Protein AF-E9IXV5-F1 (afdb_monomer_lite)

Sequence (106 aa):
KLRTRIHTFQKKIKRKENKLSNVRQLLKFLKSEKKHSDQLEKILLNNFSGFNLELFHNELKNIRRIKKSYSDTMKQFALTLYYYSPKAYNFVRLKLNLPHQVTLRK

InterPro domains:
  IPR021896 THAP9-like, helix-turn-helix domain [PF12017] (30-106)

Secondary structure (DSSP, 8-state):
-HHHHHHHHHHHHHHHHHHHHHHHHHHHHHHHSTT--HHHHHHHHHHHSHHHHHHHHHHHHHTT-SS----HHHHHHHHHHHHH-HHHHHHHHTTS----HHHHT-

pLDDT: mean 84.94, std 9.96, range [56.72, 96.25]

Organism: Solenopsis invicta (NCBI:txid13686)

Radius of gyration: 19.5 Å; chains: 1; bounding box: 39×35×54 Å

Foldseek 3Di:
DVVVVVVVVVVVVVVVVVVVVVVVVVVVVVVVPPPDDVVVVVVCCVCCDDVNVQQVVQCVQPVPDPDRDHDPVLLVVLLVQCVVPVPSSVVVVVVGVHDDVVVSVD

Structure (mmCIF, N/CA/C/O backbone):
data_AF-E9IXV5-F1
#
_entry.id   AF-E9IXV5-F1
#
loop_
_atom_site.group_PDB
_atom_site.id
_atom_site.type_symbol
_atom_site.label_atom_id
_atom_site.label_alt_id
_atom_site.label_comp_id
_atom_site.label_asym_id
_atom_site.label_entity_id
_atom_site.label_seq_id
_atom_site.pdbx_PDB_ins_code
_atom_site.Cartn_x
_atom_site.Cartn_y
_atom_site.Cartn_z
_atom_site.occupancy
_atom_site.B_iso_or_equiv
_atom_site.auth_seq_i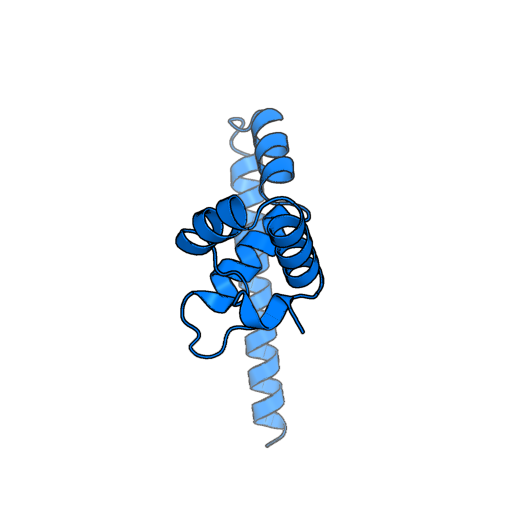d
_atom_site.auth_comp_id
_atom_site.auth_asym_id
_atom_site.auth_atom_id
_atom_site.pdbx_PDB_model_num
ATOM 1 N N . LYS A 1 1 ? 11.116 -14.701 32.608 1.00 70.12 1 LYS A N 1
ATOM 2 C CA . LYS A 1 1 ? 10.933 -14.652 31.130 1.00 70.12 1 LYS A CA 1
ATOM 3 C C . LYS A 1 1 ? 9.456 -14.629 30.689 1.00 70.12 1 LYS A C 1
ATOM 5 O O . LYS A 1 1 ? 9.132 -13.837 29.816 1.00 70.12 1 LYS A O 1
ATOM 10 N N . LEU A 1 2 ? 8.546 -15.426 31.276 1.00 83.62 2 LEU A N 1
ATOM 11 C CA . LEU A 1 2 ? 7.111 -15.403 30.912 1.00 83.62 2 LEU A CA 1
ATOM 12 C C . LEU A 1 2 ? 6.365 -14.135 31.372 1.00 83.62 2 LEU A C 1
ATOM 14 O O . LEU A 1 2 ? 5.696 -13.500 30.564 1.00 83.62 2 LEU A O 1
ATOM 18 N N . ARG A 1 3 ? 6.532 -13.720 32.638 1.00 84.75 3 ARG A N 1
ATOM 19 C CA . ARG A 1 3 ? 5.862 -12.528 33.208 1.00 84.75 3 ARG A CA 1
ATOM 20 C C . ARG A 1 3 ? 6.149 -11.240 32.424 1.00 84.75 3 ARG A C 1
ATOM 22 O O . ARG A 1 3 ? 5.242 -10.468 32.134 1.00 84.75 3 ARG A O 1
ATOM 29 N N . THR A 1 4 ? 7.396 -11.041 31.998 1.00 86.94 4 THR A N 1
ATOM 30 C CA . THR A 1 4 ? 7.792 -9.906 31.148 1.00 86.94 4 THR A CA 1
ATOM 31 C C . THR A 1 4 ? 7.165 -9.978 29.751 1.00 86.94 4 THR A C 1
ATOM 33 O O . THR A 1 4 ? 6.740 -8.957 29.210 1.00 86.94 4 THR A O 1
ATOM 36 N N . ARG A 1 5 ? 7.027 -11.178 29.173 1.00 88.38 5 ARG A N 1
ATOM 37 C CA . ARG A 1 5 ? 6.309 -11.396 27.905 1.00 88.38 5 ARG A CA 1
ATOM 38 C C . ARG A 1 5 ? 4.821 -11.052 28.027 1.00 88.38 5 ARG A C 1
ATOM 40 O O . ARG A 1 5 ? 4.310 -10.316 27.193 1.00 88.38 5 ARG A O 1
ATOM 47 N N . ILE A 1 6 ? 4.159 -11.496 29.093 1.00 93.62 6 ILE A N 1
ATOM 48 C CA . ILE A 1 6 ? 2.748 -11.174 29.365 1.00 93.62 6 ILE A CA 1
ATOM 49 C C . ILE A 1 6 ? 2.557 -9.656 29.483 1.00 93.62 6 ILE A C 1
ATOM 51 O O . ILE A 1 6 ? 1.729 -9.086 28.776 1.00 93.62 6 ILE A O 1
ATOM 55 N N . HIS A 1 7 ? 3.397 -8.982 30.272 1.00 92.25 7 HIS A N 1
ATOM 56 C CA . HIS A 1 7 ? 3.350 -7.522 30.428 1.00 92.25 7 HIS A CA 1
ATOM 57 C C . HIS A 1 7 ? 3.550 -6.773 29.104 1.00 92.25 7 HIS A C 1
ATOM 59 O O . HIS A 1 7 ? 2.849 -5.809 28.791 1.00 92.25 7 HIS A O 1
ATOM 65 N N . THR A 1 8 ? 4.501 -7.218 28.279 1.00 93.75 8 THR A N 1
ATOM 66 C CA . THR A 1 8 ? 4.728 -6.605 26.960 1.00 93.7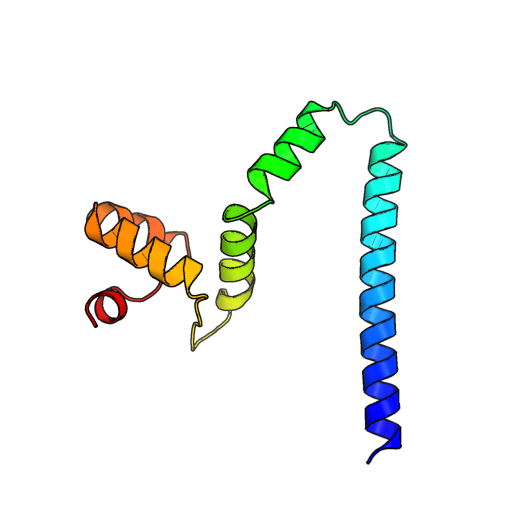5 8 THR A CA 1
ATOM 67 C C . THR A 1 8 ? 3.557 -6.825 26.003 1.00 93.75 8 THR A C 1
ATOM 69 O O . THR A 1 8 ? 3.229 -5.910 25.243 1.00 93.75 8 THR A O 1
ATOM 72 N N . PHE A 1 9 ? 2.888 -7.979 26.049 1.00 92.69 9 PHE A N 1
ATOM 73 C CA . PHE A 1 9 ? 1.674 -8.219 25.269 1.00 92.69 9 PHE A CA 1
ATOM 74 C C . PHE A 1 9 ? 0.497 -7.370 25.750 1.00 92.69 9 PHE A C 1
ATOM 76 O O . PHE A 1 9 ? -0.126 -6.709 24.921 1.00 92.69 9 PHE A O 1
ATOM 83 N N . GLN A 1 10 ? 0.260 -7.278 27.059 1.00 93.75 10 GLN A N 1
ATOM 84 C CA . GLN A 1 10 ? -0.766 -6.398 27.634 1.00 93.75 10 GLN A CA 1
ATOM 85 C C . GLN A 1 10 ? -0.547 -4.934 27.223 1.00 93.75 10 GLN A C 1
ATOM 87 O O . GLN A 1 10 ? -1.471 -4.266 26.764 1.00 93.75 10 GLN A O 1
ATOM 92 N N . LYS A 1 11 ? 0.700 -4.444 27.265 1.00 93.62 11 LYS A N 1
ATOM 93 C CA . LYS A 1 11 ? 1.044 -3.100 26.766 1.00 93.62 11 LYS A CA 1
ATOM 94 C C . LYS A 1 11 ? 0.769 -2.929 25.270 1.00 93.62 11 LYS A C 1
ATOM 96 O O . LYS A 1 11 ? 0.316 -1.863 24.857 1.00 93.62 11 LYS A O 1
ATOM 101 N N . LYS A 1 12 ? 1.053 -3.939 24.440 1.00 93.00 12 LYS A N 1
ATOM 102 C CA . LYS A 1 12 ? 0.747 -3.895 22.998 1.00 93.00 12 LYS A CA 1
ATOM 103 C C . LYS A 1 12 ? -0.759 -3.844 22.745 1.00 93.00 12 LYS A C 1
ATOM 105 O O . LYS A 1 12 ? -1.175 -3.076 21.882 1.00 93.00 12 LYS A O 1
ATOM 110 N N . ILE A 1 13 ? -1.544 -4.618 23.492 1.00 94.44 13 ILE A N 1
ATOM 111 C CA . ILE A 1 13 ? -3.010 -4.620 23.416 1.00 94.44 13 ILE A CA 1
ATOM 112 C C . ILE A 1 13 ? -3.546 -3.238 23.791 1.00 94.44 13 ILE A C 1
ATOM 114 O O . ILE A 1 13 ? -4.157 -2.589 22.947 1.00 94.44 13 ILE A O 1
ATOM 118 N N . LYS A 1 14 ? -3.161 -2.709 24.959 1.00 93.75 14 LYS A N 1
ATOM 119 C CA . LYS A 1 14 ? -3.579 -1.376 25.419 1.00 93.75 14 LYS A CA 1
ATOM 120 C C . LYS A 1 14 ? -3.243 -0.264 24.419 1.00 93.75 14 LYS A C 1
ATOM 122 O O . LYS A 1 14 ? -4.043 0.630 24.171 1.00 93.75 14 LYS A O 1
ATOM 127 N N . ARG A 1 15 ? -2.067 -0.316 23.781 1.00 91.88 15 ARG A N 1
ATOM 128 C CA . ARG A 1 15 ? -1.693 0.646 22.723 1.00 91.88 15 ARG A CA 1
ATOM 129 C C . ARG A 1 15 ? -2.592 0.545 21.489 1.00 91.88 15 ARG A C 1
ATOM 131 O O . ARG A 1 15 ? -2.928 1.574 20.908 1.00 91.88 15 ARG A O 1
ATOM 138 N N . LYS A 1 16 ? -2.959 -0.672 21.072 1.00 89.19 16 LYS A N 1
ATOM 139 C CA . LYS A 1 16 ? -3.881 -0.886 19.947 1.00 89.19 16 LYS A CA 1
ATOM 140 C C . LYS A 1 16 ? -5.285 -0.384 20.282 1.00 89.19 16 LYS A C 1
ATOM 142 O O . LYS A 1 16 ? -5.872 0.309 19.459 1.00 89.19 16 LYS A O 1
ATOM 147 N N . GLU A 1 17 ? -5.775 -0.673 21.482 1.00 88.19 17 GLU A N 1
ATOM 148 C CA . GLU A 1 17 ? -7.075 -0.204 21.976 1.00 88.19 17 GLU A CA 1
ATOM 149 C C . GLU A 1 17 ? -7.135 1.322 22.040 1.00 88.19 17 GLU A C 1
ATOM 151 O O . GLU A 1 17 ? -8.069 1.912 21.508 1.00 88.19 17 GLU A O 1
ATOM 156 N N . ASN A 1 18 ? -6.098 1.975 22.573 1.00 87.62 18 ASN A N 1
ATOM 157 C CA . ASN A 1 18 ? -6.013 3.437 22.595 1.00 87.62 18 ASN A CA 1
ATOM 158 C C . ASN A 1 18 ? -6.033 4.033 21.180 1.00 87.62 18 ASN A C 1
ATOM 160 O O . ASN A 1 18 ? -6.728 5.014 20.930 1.00 87.62 18 ASN A O 1
ATOM 164 N N . LYS A 1 19 ? -5.311 3.427 20.227 1.00 85.31 19 LYS A N 1
ATOM 165 C CA . LYS A 1 19 ? -5.325 3.881 18.828 1.00 85.31 19 LYS A CA 1
ATOM 166 C C . LYS A 1 19 ? -6.709 3.711 18.195 1.00 85.31 19 LYS A C 1
ATOM 168 O O . LYS A 1 19 ? -7.167 4.608 17.496 1.00 85.31 19 LYS A O 1
ATOM 173 N N . LEU A 1 20 ? -7.377 2.587 18.457 1.00 78.56 20 LEU A N 1
ATOM 174 C CA . LEU A 1 20 ? -8.738 2.334 17.989 1.00 78.56 20 LEU A CA 1
ATOM 175 C C . LEU A 1 20 ? -9.735 3.320 18.611 1.00 78.56 20 LEU A C 1
ATOM 177 O O . LEU A 1 20 ? -10.600 3.825 17.903 1.00 78.56 20 LEU A O 1
ATOM 181 N N . SER A 1 21 ? -9.585 3.627 19.902 1.00 85.38 21 SER A N 1
ATOM 182 C CA . SER A 1 21 ? -10.380 4.636 20.603 1.00 85.38 21 SER A CA 1
ATOM 183 C C . SER A 1 21 ? -10.215 6.009 19.957 1.00 85.38 21 SER A C 1
ATOM 185 O O . SER A 1 21 ? -11.213 6.607 19.575 1.00 85.38 21 SER A O 1
ATOM 187 N N . ASN A 1 22 ? -8.979 6.458 19.712 1.00 79.81 22 ASN A N 1
ATOM 188 C CA . ASN A 1 22 ? -8.714 7.742 19.055 1.00 79.81 22 ASN A CA 1
ATOM 189 C C . ASN A 1 22 ? -9.315 7.812 17.646 1.00 79.81 22 ASN A C 1
ATOM 191 O O . ASN A 1 22 ? -9.907 8.821 17.285 1.00 79.81 22 ASN A O 1
ATOM 195 N N . VAL A 1 23 ? -9.204 6.743 16.846 1.00 79.12 23 VAL A N 1
ATOM 196 C CA . VAL A 1 23 ? -9.819 6.702 15.506 1.00 79.12 23 VAL A CA 1
ATOM 197 C C . VAL A 1 23 ? -11.344 6.735 15.606 1.00 79.12 23 VAL A C 1
ATOM 199 O O . VAL A 1 23 ? -11.990 7.461 14.860 1.00 79.12 23 VAL A O 1
ATOM 202 N N . ARG A 1 24 ? -11.940 5.998 16.549 1.00 76.25 24 ARG A N 1
ATOM 203 C CA . ARG A 1 24 ? -13.390 6.037 16.797 1.00 76.25 24 ARG A CA 1
ATOM 204 C C . ARG A 1 24 ? -13.849 7.409 17.284 1.00 76.25 24 ARG A C 1
ATOM 206 O O . ARG A 1 24 ? -14.912 7.857 16.876 1.00 76.25 24 ARG A O 1
ATOM 213 N N . GLN A 1 25 ? -13.068 8.067 18.136 1.00 78.25 25 GLN A N 1
ATOM 214 C CA . GLN A 1 25 ? -13.324 9.427 18.604 1.00 78.25 25 GLN A CA 1
ATOM 215 C C . GLN A 1 25 ? -13.222 10.429 17.460 1.00 78.25 25 GLN A C 1
ATOM 217 O O . GLN A 1 25 ? -14.114 11.253 17.333 1.00 78.25 25 GLN A O 1
ATOM 222 N N . LEU A 1 26 ? -12.220 10.305 16.586 1.00 77.06 26 LEU A N 1
ATOM 223 C CA . LEU A 1 26 ? -12.111 11.113 15.375 1.00 77.06 26 LEU A CA 1
ATOM 224 C C . LEU A 1 26 ? -13.325 10.899 14.466 1.00 77.06 26 LEU A C 1
ATOM 226 O O . LEU A 1 26 ? -13.950 11.863 14.059 1.00 77.06 26 LEU A O 1
ATOM 230 N N . LEU A 1 27 ? -13.726 9.653 14.205 1.00 75.06 27 LEU A N 1
ATOM 231 C CA . LEU A 1 27 ? -14.915 9.360 13.397 1.00 75.06 27 LEU A CA 1
ATOM 232 C C . LEU A 1 27 ? -16.207 9.886 14.032 1.00 75.06 27 LEU A C 1
ATOM 234 O O . LEU A 1 27 ? -17.091 10.337 13.312 1.00 75.06 27 LEU A O 1
ATOM 238 N N . LYS A 1 28 ? -16.333 9.832 15.364 1.00 77.62 28 LYS A N 1
ATOM 239 C CA . LYS A 1 28 ? -17.465 10.423 16.092 1.00 77.62 28 LYS A CA 1
ATOM 240 C C . LYS A 1 28 ? -17.449 11.945 16.025 1.00 77.62 28 LYS A C 1
ATOM 242 O O . LYS A 1 28 ? -18.499 12.512 15.772 1.00 77.62 28 LYS A O 1
ATOM 247 N N . PHE A 1 29 ? -16.290 12.569 16.238 1.00 73.50 29 PHE A N 1
ATOM 248 C CA . PHE A 1 29 ? -16.087 14.014 16.131 1.00 73.50 29 PHE A CA 1
ATOM 249 C C . PHE A 1 29 ? -16.495 14.497 14.746 1.00 73.50 29 PHE A C 1
ATOM 251 O O . PHE A 1 29 ? -17.333 15.387 14.636 1.00 73.50 29 PHE A O 1
ATOM 258 N N . LEU A 1 30 ? -15.994 13.807 13.718 1.00 69.56 30 LEU A N 1
ATOM 259 C CA . LEU A 1 30 ? -16.396 14.024 12.343 1.00 69.56 30 LEU A CA 1
ATOM 260 C C . LEU A 1 30 ? -17.924 13.866 12.245 1.00 69.56 30 LEU A C 1
ATOM 262 O O . LEU A 1 30 ? -18.608 14.847 12.033 1.00 69.56 30 LEU A O 1
ATOM 266 N N . LYS A 1 31 ? -18.521 12.713 12.572 1.00 69.50 31 LYS A N 1
ATOM 267 C CA . LYS A 1 31 ? -19.993 12.536 12.521 1.00 69.50 31 LYS A CA 1
ATOM 268 C C . LYS A 1 31 ? -20.821 13.587 13.286 1.00 69.50 31 LYS A C 1
ATOM 270 O O . LYS A 1 31 ? -21.947 13.859 12.879 1.00 69.50 31 LYS A O 1
ATOM 27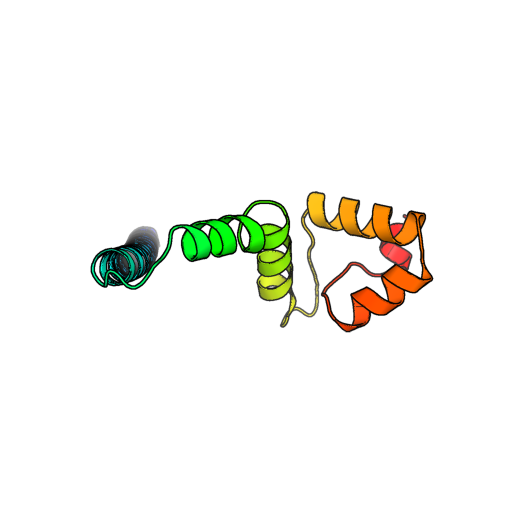5 N N . SER A 1 32 ? -20.321 14.123 14.401 1.00 71.00 32 SER A N 1
ATOM 276 C CA . SER A 1 32 ? -21.023 15.120 15.220 1.00 71.00 32 SER A CA 1
ATOM 277 C C . SER A 1 32 ? -20.928 16.537 14.661 1.00 71.00 32 SER A C 1
ATOM 279 O O . SER A 1 32 ? -21.885 17.305 14.776 1.00 71.00 32 SER A O 1
ATOM 281 N N . GLU A 1 33 ? -19.812 16.882 14.018 1.00 66.94 33 GLU A N 1
ATOM 282 C CA . GLU A 1 33 ? -19.757 18.068 13.183 1.00 66.94 33 GLU A CA 1
ATOM 283 C C . GLU A 1 33 ? -20.570 17.754 11.921 1.00 66.94 33 GLU A C 1
ATOM 285 O O . GLU A 1 33 ? -20.133 17.008 11.053 1.00 66.94 33 GLU A O 1
ATOM 290 N N . LYS A 1 34 ? -21.782 18.306 11.785 1.00 59.25 34 LYS A N 1
ATOM 291 C CA . LYS A 1 34 ? -22.664 18.163 10.599 1.00 59.25 34 LYS A CA 1
ATOM 292 C C . LYS A 1 34 ? -22.057 18.714 9.278 1.00 59.25 34 LYS A C 1
ATOM 294 O O . LYS A 1 34 ? -22.781 19.166 8.398 1.00 59.25 34 LYS A O 1
ATOM 299 N N . LYS A 1 35 ? -20.730 18.728 9.137 1.00 57.25 35 LYS A N 1
ATOM 300 C CA . LYS A 1 35 ? -19.933 19.185 7.993 1.00 57.25 35 LYS A CA 1
ATOM 301 C C . LYS A 1 35 ? -19.459 18.051 7.077 1.00 57.25 35 LYS A C 1
ATOM 303 O O . LYS A 1 35 ? -18.749 18.322 6.113 1.00 57.25 35 LYS A O 1
ATOM 308 N N . HIS A 1 36 ? -19.835 16.799 7.330 1.00 61.38 36 HIS A N 1
ATOM 309 C CA . HIS A 1 36 ? -19.559 15.710 6.391 1.00 61.38 36 HIS A CA 1
ATOM 310 C C . HIS A 1 36 ? -20.794 15.443 5.556 1.00 61.38 36 HIS A C 1
ATOM 312 O O . HIS A 1 36 ? -21.775 14.885 6.036 1.00 61.38 36 HIS A O 1
ATOM 318 N N . SER A 1 37 ? -20.740 15.865 4.297 1.00 65.25 37 SER A N 1
ATOM 319 C CA . SER A 1 37 ? -21.662 15.350 3.300 1.00 65.25 37 SER A CA 1
ATOM 320 C C . SER A 1 37 ? -21.360 13.867 3.072 1.00 65.25 37 SER A C 1
ATOM 322 O O . SER A 1 37 ? -20.205 13.441 3.167 1.00 65.25 37 SER A O 1
ATOM 324 N N . ASP A 1 38 ? -22.370 13.085 2.693 1.00 66.25 38 ASP A N 1
ATOM 325 C CA . ASP A 1 38 ? -22.216 11.692 2.231 1.00 66.25 38 ASP A CA 1
ATOM 326 C C . ASP A 1 38 ? -21.132 11.547 1.143 1.00 66.25 38 ASP A C 1
ATOM 328 O O . ASP A 1 38 ? -20.569 10.476 0.912 1.00 66.25 38 ASP A O 1
ATOM 332 N N . GLN A 1 39 ? -20.804 12.653 0.474 1.00 69.88 39 GLN A N 1
ATOM 333 C CA . GLN A 1 39 ? -19.710 12.768 -0.474 1.00 69.88 39 GLN A CA 1
ATOM 334 C C . GLN A 1 39 ? -18.337 12.527 0.166 1.00 69.88 39 GLN A C 1
ATOM 336 O O . GLN A 1 39 ? -17.510 11.866 -0.453 1.00 69.88 39 GLN A O 1
ATOM 341 N N . LEU A 1 40 ? -18.072 13.011 1.384 1.00 71.62 40 LEU A N 1
ATOM 342 C CA . LEU A 1 40 ? -16.786 12.776 2.043 1.00 71.62 40 LEU A CA 1
ATOM 343 C C . LEU A 1 40 ? -16.622 11.307 2.433 1.00 71.62 40 LEU A C 1
ATOM 345 O O . LEU A 1 40 ? -15.551 10.741 2.228 1.00 71.62 40 LEU A O 1
ATOM 349 N N . GLU A 1 41 ? -17.674 10.677 2.955 1.00 69.06 41 GLU A N 1
ATOM 350 C CA . GLU A 1 41 ? -17.651 9.247 3.274 1.00 69.06 41 GLU A CA 1
ATOM 351 C C . GLU A 1 41 ? -17.423 8.412 2.009 1.00 69.06 41 GLU A C 1
ATOM 353 O O . GLU A 1 41 ? -16.543 7.551 1.994 1.00 69.06 41 GLU A O 1
ATOM 358 N N . LYS A 1 42 ? -18.102 8.749 0.903 1.00 72.12 42 LYS A N 1
ATOM 359 C CA . LYS A 1 42 ? -17.843 8.145 -0.413 1.00 72.12 42 LYS A CA 1
ATOM 360 C C . LYS A 1 42 ? -16.409 8.365 -0.889 1.00 72.12 42 LYS A C 1
ATOM 362 O O . LYS A 1 42 ? -15.786 7.423 -1.364 1.00 72.12 42 LYS A O 1
ATOM 367 N N . ILE A 1 43 ? -15.855 9.570 -0.752 1.00 74.81 43 ILE A N 1
ATOM 368 C CA . ILE A 1 43 ? -14.464 9.862 -1.130 1.00 74.81 43 ILE A CA 1
ATOM 369 C C . ILE A 1 43 ? -13.502 9.020 -0.292 1.00 74.81 43 ILE A C 1
ATOM 371 O O . ILE A 1 43 ? -12.578 8.429 -0.847 1.00 74.81 43 ILE A O 1
ATOM 375 N N . LEU A 1 44 ? -13.716 8.925 1.019 1.00 72.94 44 LEU A N 1
ATOM 376 C CA . LEU A 1 44 ? -12.857 8.146 1.904 1.00 72.94 44 LEU A CA 1
ATOM 377 C C . LEU A 1 44 ? -12.933 6.651 1.591 1.00 72.94 44 LEU A C 1
ATOM 379 O O . LEU A 1 44 ? -11.893 6.009 1.465 1.00 72.94 44 LEU A O 1
ATOM 383 N N . LEU A 1 45 ? -14.135 6.106 1.402 1.00 73.69 45 LEU A N 1
ATOM 384 C CA . LEU A 1 45 ? -14.314 4.706 1.025 1.00 73.69 45 LEU A CA 1
ATOM 385 C C . LEU A 1 45 ? -13.711 4.422 -0.354 1.00 73.69 45 LEU A C 1
ATOM 387 O O . LEU A 1 45 ? -12.977 3.453 -0.499 1.00 73.69 45 LEU A O 1
ATOM 391 N N . ASN A 1 46 ? -13.914 5.285 -1.347 1.00 73.62 46 ASN A N 1
ATOM 392 C CA . ASN A 1 46 ? -13.371 5.071 -2.691 1.00 73.62 46 ASN A CA 1
ATOM 393 C C . ASN A 1 46 ? -11.836 5.171 -2.730 1.00 73.62 46 ASN A C 1
ATOM 395 O O . ASN A 1 46 ? -11.178 4.394 -3.420 1.00 73.62 46 ASN A O 1
ATOM 399 N N . ASN A 1 47 ? -11.244 6.103 -1.978 1.00 76.38 47 ASN A N 1
ATOM 400 C CA . ASN A 1 47 ? -9.802 6.363 -2.040 1.00 76.38 47 ASN A CA 1
ATOM 401 C C . ASN A 1 47 ? -8.983 5.563 -1.018 1.00 76.38 47 ASN A C 1
ATOM 403 O O . ASN A 1 47 ? -7.795 5.359 -1.239 1.00 76.38 47 ASN A O 1
ATOM 407 N N . PHE A 1 48 ? -9.581 5.093 0.079 1.00 77.94 48 PHE A N 1
ATOM 408 C CA . PHE A 1 48 ? -8.866 4.406 1.164 1.00 77.94 48 PHE A CA 1
ATOM 409 C C . PHE A 1 48 ? -9.421 3.013 1.486 1.00 77.94 48 PHE A C 1
ATOM 411 O O . PHE A 1 48 ? -9.188 2.497 2.580 1.00 77.94 48 PHE A O 1
ATOM 418 N N . SER A 1 49 ? -10.118 2.372 0.546 1.00 79.94 49 SER A N 1
ATOM 419 C CA . SER A 1 49 ? -10.498 0.957 0.646 1.00 79.94 49 SER A CA 1
ATOM 420 C C . SER A 1 49 ? -9.865 0.103 -0.458 1.00 79.94 49 SER A C 1
ATOM 422 O O . SER A 1 49 ? -9.236 0.616 -1.389 1.00 79.94 49 SER A O 1
ATOM 424 N N . GLY A 1 50 ? -9.992 -1.220 -0.318 1.00 86.12 50 GLY A N 1
ATOM 425 C CA . GLY A 1 50 ? -9.529 -2.194 -1.305 1.00 86.12 50 GLY A CA 1
ATOM 426 C C . GLY A 1 50 ? -8.050 -2.035 -1.662 1.00 86.12 50 GLY A C 1
ATOM 427 O O . GLY A 1 50 ? -7.196 -1.871 -0.788 1.00 86.12 50 GLY A O 1
ATOM 428 N N . PHE A 1 51 ? -7.755 -2.052 -2.963 1.00 86.81 51 PHE A N 1
ATOM 429 C CA . PHE A 1 51 ? -6.387 -1.967 -3.475 1.00 86.81 51 PHE A CA 1
ATOM 430 C C . PHE A 1 51 ? -5.683 -0.650 -3.121 1.00 86.81 51 PHE A C 1
ATOM 432 O O . PHE A 1 51 ? -4.484 -0.653 -2.854 1.00 86.81 51 PHE A O 1
ATOM 439 N N . ASN A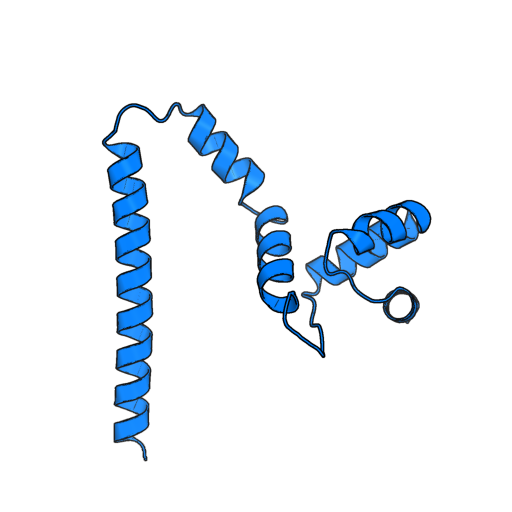 1 52 ? -6.407 0.472 -3.048 1.00 86.31 52 ASN A N 1
ATOM 440 C CA . ASN A 1 52 ? -5.800 1.755 -2.687 1.00 86.31 52 ASN A CA 1
ATOM 441 C C . ASN A 1 52 ? -5.216 1.707 -1.268 1.00 86.31 52 ASN A C 1
ATOM 443 O O . ASN A 1 52 ? -4.105 2.180 -1.028 1.00 86.31 52 ASN A O 1
ATOM 447 N N . LEU A 1 53 ? -5.916 1.056 -0.333 1.00 85.88 53 LEU A N 1
ATOM 448 C CA . LEU A 1 53 ? -5.403 0.837 1.019 1.00 85.88 53 LEU A CA 1
ATOM 449 C C . LEU A 1 53 ? -4.155 -0.055 1.019 1.00 85.88 53 LEU A C 1
ATOM 451 O O . LEU A 1 53 ? -3.189 0.236 1.728 1.00 85.88 53 LEU A O 1
ATOM 455 N N . GLU A 1 54 ? -4.152 -1.120 0.215 1.00 87.69 54 GLU A N 1
ATOM 456 C CA . GLU A 1 54 ? -2.981 -1.989 0.061 1.00 87.69 54 GLU A CA 1
ATOM 457 C C . GLU A 1 54 ? -1.778 -1.238 -0.512 1.00 87.69 54 GLU A C 1
ATOM 459 O O . GLU A 1 54 ? -0.659 -1.416 -0.024 1.00 87.69 54 GLU A O 1
ATOM 464 N N . LEU A 1 55 ? -2.009 -0.345 -1.476 1.00 89.94 55 LEU A N 1
ATOM 465 C CA . LEU A 1 55 ? -0.993 0.527 -2.049 1.00 89.94 55 LEU A CA 1
ATOM 466 C C . LEU A 1 55 ? -0.378 1.433 -0.975 1.00 89.94 55 LEU A C 1
ATOM 468 O O . LEU A 1 55 ? 0.842 1.455 -0.805 1.00 89.94 55 LEU A O 1
ATOM 472 N N . PHE A 1 56 ? -1.206 2.111 -0.174 1.00 88.75 56 PHE A N 1
ATOM 473 C CA . PHE A 1 56 ? -0.722 2.947 0.930 1.00 88.75 56 PHE A CA 1
ATOM 474 C C . PHE A 1 56 ? 0.031 2.139 1.988 1.00 88.75 56 PHE A C 1
ATOM 476 O O . PHE A 1 56 ? 1.076 2.568 2.485 1.00 88.75 56 PHE A O 1
ATOM 483 N N . HIS A 1 57 ? -0.464 0.952 2.338 1.00 88.06 57 HIS A N 1
ATOM 484 C CA . HIS A 1 57 ? 0.232 0.063 3.261 1.00 88.06 57 HIS A CA 1
ATOM 485 C C . HIS A 1 57 ? 1.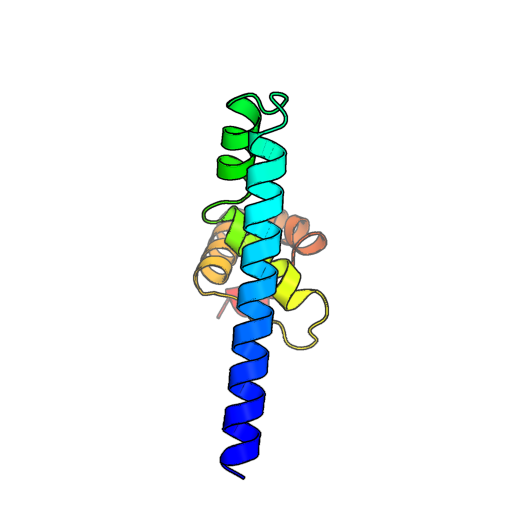579 -0.395 2.713 1.00 88.06 57 HIS A C 1
ATOM 487 O O . HIS A 1 57 ? 2.552 -0.435 3.470 1.00 88.06 57 HIS A O 1
ATOM 493 N N . ASN A 1 58 ? 1.659 -0.702 1.420 1.00 91.00 58 ASN A N 1
ATOM 494 C CA . ASN A 1 58 ? 2.905 -1.044 0.754 1.00 91.00 58 ASN A CA 1
ATOM 495 C C . ASN A 1 58 ? 3.922 0.101 0.838 1.00 91.00 58 ASN A C 1
ATOM 497 O O . ASN A 1 58 ? 5.070 -0.140 1.222 1.00 91.00 58 ASN A O 1
ATOM 501 N N . GLU A 1 59 ? 3.495 1.335 0.562 1.00 90.75 59 GLU A N 1
ATOM 502 C CA . GLU A 1 59 ? 4.362 2.508 0.678 1.00 90.75 59 GLU A CA 1
ATOM 503 C C . GLU A 1 59 ? 4.873 2.665 2.112 1.00 90.75 59 GLU A C 1
ATOM 505 O O . GLU A 1 59 ? 6.078 2.589 2.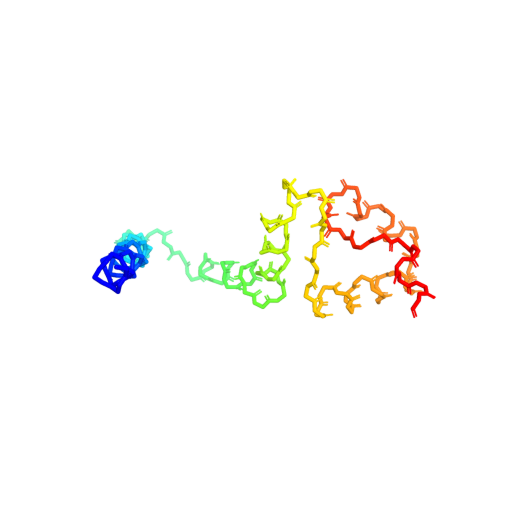358 1.00 90.75 59 GLU A O 1
ATOM 510 N N . LEU A 1 60 ? 3.972 2.753 3.094 1.00 88.25 60 LEU A N 1
ATOM 511 C CA . LEU A 1 60 ? 4.337 2.900 4.509 1.00 88.25 60 LEU A CA 1
ATOM 512 C C . LEU A 1 60 ? 5.285 1.799 4.995 1.00 88.25 60 LEU A C 1
ATOM 514 O O . LEU A 1 60 ? 6.199 2.050 5.783 1.00 88.25 60 LEU A O 1
ATOM 518 N N . LYS A 1 61 ? 5.088 0.573 4.508 1.00 88.50 61 LYS A N 1
ATOM 519 C CA . LYS A 1 61 ? 5.910 -0.585 4.851 1.00 88.50 61 LYS A CA 1
ATOM 520 C C . LYS A 1 61 ? 7.316 -0.505 4.252 1.00 88.50 61 LYS A C 1
ATOM 522 O O . LYS A 1 61 ? 8.244 -1.011 4.885 1.00 88.50 61 LYS A O 1
ATOM 527 N N . ASN A 1 62 ? 7.487 0.081 3.066 1.00 90.19 62 ASN A N 1
ATOM 528 C CA . ASN A 1 62 ? 8.727 0.011 2.289 1.00 90.19 62 ASN A CA 1
ATOM 529 C C . ASN A 1 62 ? 9.513 1.336 2.190 1.00 90.19 62 ASN A C 1
ATOM 531 O O . ASN A 1 62 ? 10.679 1.279 1.803 1.00 90.19 62 ASN A O 1
ATOM 535 N N . ILE A 1 63 ? 8.958 2.485 2.613 1.00 86.06 63 ILE A N 1
ATOM 536 C CA . ILE A 1 63 ? 9.614 3.815 2.538 1.00 86.06 63 ILE A CA 1
ATOM 537 C C . ILE A 1 63 ? 11.028 3.835 3.145 1.00 86.06 63 ILE A C 1
ATOM 539 O O . ILE A 1 63 ? 11.926 4.442 2.574 1.00 86.06 63 ILE A O 1
ATOM 543 N N . ARG A 1 64 ? 11.254 3.181 4.293 1.00 83.81 64 ARG A N 1
ATOM 544 C CA . ARG A 1 64 ? 12.557 3.201 5.000 1.00 83.81 64 ARG A CA 1
ATOM 545 C C . ARG A 1 64 ? 13.283 1.856 4.993 1.00 83.81 64 ARG A C 1
ATOM 547 O O . ARG A 1 64 ? 14.145 1.616 5.834 1.00 83.81 64 ARG A O 1
ATOM 554 N N . ARG A 1 65 ? 12.897 0.931 4.108 1.00 84.75 65 ARG A N 1
ATOM 555 C CA . ARG A 1 65 ? 13.448 -0.431 4.107 1.00 84.75 65 ARG A CA 1
ATOM 556 C C . ARG A 1 65 ? 14.505 -0.624 3.033 1.00 84.75 65 ARG A C 1
ATOM 558 O O . ARG A 1 65 ? 14.234 -0.437 1.853 1.00 84.75 65 ARG A O 1
ATOM 565 N N . ILE A 1 66 ? 15.665 -1.123 3.464 1.00 82.88 66 ILE A N 1
ATOM 566 C CA . ILE A 1 66 ? 16.746 -1.582 2.580 1.00 82.88 66 ILE A CA 1
ATOM 567 C C . ILE A 1 66 ? 16.283 -2.814 1.787 1.00 82.88 66 ILE A C 1
ATOM 569 O O . ILE A 1 66 ? 16.412 -2.864 0.568 1.00 82.88 66 ILE A O 1
ATOM 573 N N . LYS A 1 67 ? 15.675 -3.797 2.468 1.00 86.69 67 LYS A N 1
ATOM 574 C CA . LYS A 1 67 ? 15.051 -4.971 1.841 1.00 86.69 67 LYS A CA 1
ATOM 575 C C . LYS A 1 67 ? 13.538 -4.782 1.782 1.00 86.69 67 LYS A C 1
ATOM 577 O O . LYS A 1 67 ? 12.852 -4.877 2.803 1.00 86.69 67 LYS A O 1
ATOM 582 N N . LYS A 1 68 ? 13.028 -4.481 0.588 1.00 90.38 68 LYS A N 1
ATOM 583 C CA . LYS A 1 68 ? 11.595 -4.275 0.347 1.00 90.38 68 LYS A CA 1
ATOM 584 C C . LYS A 1 68 ? 10.870 -5.614 0.251 1.00 90.38 68 LYS A C 1
ATOM 586 O O . LYS A 1 68 ? 11.420 -6.598 -0.234 1.00 90.38 68 LYS A O 1
ATOM 591 N N . SER A 1 69 ? 9.633 -5.644 0.739 1.00 89.31 69 SER A N 1
ATOM 592 C CA . SER A 1 69 ? 8.775 -6.834 0.698 1.00 89.31 69 SER A CA 1
ATOM 593 C C . SER A 1 69 ? 7.383 -6.441 0.227 1.00 89.31 69 SER A C 1
ATOM 595 O O . SER A 1 69 ? 6.812 -5.471 0.732 1.00 89.31 69 SER A O 1
ATOM 597 N N . TYR A 1 70 ? 6.839 -7.213 -0.705 1.00 91.50 70 TYR A N 1
ATOM 598 C CA . TYR A 1 70 ? 5.590 -6.912 -1.400 1.00 91.50 70 TYR A CA 1
ATOM 599 C C . TYR A 1 70 ? 4.567 -8.014 -1.123 1.00 91.50 70 TYR A C 1
ATOM 601 O O . TYR A 1 70 ? 4.950 -9.183 -1.030 1.00 91.50 70 TYR A O 1
ATOM 609 N N . SER A 1 71 ? 3.296 -7.641 -0.955 1.00 91.19 71 SER A N 1
ATOM 610 C CA . SER A 1 71 ? 2.186 -8.603 -0.953 1.00 91.19 71 SER A CA 1
ATOM 611 C C . SER A 1 71 ? 2.039 -9.238 -2.335 1.00 91.19 71 SER A C 1
ATOM 613 O O . SER A 1 71 ? 2.524 -8.688 -3.328 1.00 91.19 71 SER A O 1
ATOM 615 N N . ASP A 1 72 ? 1.357 -10.377 -2.417 1.00 91.19 72 ASP A N 1
ATOM 616 C CA . ASP A 1 72 ? 1.122 -11.032 -3.708 1.00 91.19 72 ASP A CA 1
ATOM 617 C C . ASP A 1 72 ? 0.233 -10.183 -4.621 1.00 91.19 72 ASP A C 1
ATOM 619 O O . ASP A 1 72 ? 0.519 -10.077 -5.810 1.00 91.19 72 ASP A O 1
ATOM 623 N N . THR A 1 73 ? -0.727 -9.450 -4.053 1.00 92.19 73 THR A N 1
ATOM 624 C CA . THR A 1 73 ? -1.536 -8.455 -4.773 1.00 92.19 73 THR A CA 1
ATOM 625 C C . THR A 1 73 ? -0.680 -7.358 -5.412 1.00 92.19 73 THR A C 1
ATOM 627 O O . THR A 1 73 ? -0.847 -7.048 -6.591 1.00 92.19 73 THR A O 1
ATOM 630 N N . MET A 1 74 ? 0.313 -6.817 -4.694 1.00 93.56 74 MET A N 1
ATOM 631 C CA . MET A 1 74 ? 1.225 -5.814 -5.257 1.00 93.56 74 MET A CA 1
ATOM 632 C C . MET A 1 74 ? 2.183 -6.392 -6.295 1.00 93.56 74 MET A C 1
ATOM 634 O O . MET A 1 74 ? 2.536 -5.691 -7.243 1.00 93.56 74 MET A O 1
ATOM 638 N N . LYS A 1 75 ? 2.616 -7.650 -6.141 1.00 93.00 75 LYS A N 1
ATOM 639 C CA . LYS A 1 75 ? 3.420 -8.330 -7.170 1.00 93.00 75 LYS A CA 1
ATOM 640 C C . LYS A 1 75 ? 2.608 -8.530 -8.447 1.00 93.00 75 LYS A C 1
ATOM 642 O O . LYS A 1 75 ? 3.116 -8.223 -9.518 1.00 93.00 75 LYS A O 1
ATOM 647 N N . GLN A 1 76 ? 1.360 -8.986 -8.325 1.00 93.62 76 GLN A N 1
ATOM 648 C CA . GLN A 1 76 ? 0.443 -9.143 -9.454 1.00 93.62 76 GLN A CA 1
ATOM 649 C C . GLN A 1 76 ? 0.197 -7.802 -10.142 1.00 93.62 76 GLN A C 1
ATOM 651 O O . GLN A 1 76 ? 0.394 -7.704 -11.345 1.00 93.62 76 GLN A O 1
ATOM 656 N N . PHE A 1 77 ? -0.115 -6.743 -9.390 1.00 94.50 77 PHE A N 1
ATOM 657 C CA . PHE A 1 77 ? -0.252 -5.395 -9.945 1.00 94.50 77 PHE A CA 1
ATOM 658 C C . PHE A 1 77 ? 1.003 -4.947 -10.708 1.00 94.50 77 PHE A C 1
ATOM 660 O O . PHE A 1 77 ? 0.909 -4.464 -11.835 1.00 94.50 77 PHE A O 1
ATOM 667 N N . ALA A 1 78 ? 2.184 -5.130 -10.112 1.00 94.75 78 ALA A N 1
ATOM 668 C CA . ALA A 1 78 ? 3.453 -4.766 -10.732 1.00 94.75 78 ALA A CA 1
ATOM 669 C C . ALA A 1 78 ? 3.713 -5.549 -12.028 1.00 94.75 78 ALA A C 1
ATOM 671 O O . ALA A 1 78 ? 4.147 -4.959 -13.017 1.00 94.75 78 ALA A O 1
ATOM 672 N N . LEU A 1 79 ? 3.423 -6.851 -12.031 1.00 94.81 79 LEU A N 1
ATOM 673 C CA . LEU A 1 79 ? 3.566 -7.725 -13.192 1.00 94.81 79 LEU A CA 1
ATOM 674 C C . LEU A 1 79 ? 2.593 -7.332 -14.306 1.00 94.81 79 LEU A C 1
ATOM 676 O O . LEU A 1 79 ? 3.018 -7.163 -15.444 1.00 94.81 79 LEU A O 1
ATOM 680 N N . THR A 1 80 ? 1.326 -7.088 -13.972 1.00 95.00 80 THR A N 1
ATOM 681 C CA . THR A 1 80 ? 0.300 -6.631 -14.915 1.00 95.00 80 THR A CA 1
ATOM 682 C C . THR A 1 80 ? 0.671 -5.284 -15.534 1.00 95.00 80 THR A C 1
ATOM 684 O O . THR A 1 80 ? 0.645 -5.132 -16.753 1.00 95.00 80 THR A O 1
ATOM 687 N N . LEU A 1 81 ? 1.084 -4.307 -14.720 1.00 95.31 81 LEU A N 1
ATOM 688 C CA . LEU A 1 81 ? 1.493 -2.991 -15.215 1.00 95.31 81 LEU A CA 1
ATOM 689 C C . LEU A 1 81 ? 2.723 -3.085 -16.128 1.00 95.31 81 LEU A C 1
ATOM 691 O O . LEU A 1 81 ? 2.779 -2.425 -17.165 1.00 95.31 81 LEU A O 1
ATOM 695 N N . TYR A 1 82 ? 3.699 -3.916 -15.757 1.00 95.44 82 TYR A N 1
ATOM 696 C CA . TYR A 1 82 ? 4.889 -4.146 -16.569 1.00 95.44 82 TYR A CA 1
ATOM 697 C C . TYR A 1 82 ? 4.568 -4.846 -17.892 1.00 95.44 82 TYR A C 1
ATOM 699 O O . TYR A 1 82 ? 5.115 -4.453 -18.919 1.00 95.44 82 TYR A O 1
ATOM 707 N N . TYR A 1 83 ? 3.671 -5.836 -17.870 1.00 94.75 83 TYR A N 1
ATOM 708 C CA . TYR A 1 83 ? 3.216 -6.567 -19.051 1.00 94.75 83 TYR A CA 1
ATOM 709 C C . TYR A 1 83 ? 2.563 -5.635 -20.079 1.00 94.75 83 TYR A C 1
ATOM 711 O O . TYR A 1 83 ? 2.938 -5.658 -21.247 1.00 94.75 83 TYR A O 1
ATOM 719 N N . TYR A 1 84 ? 1.646 -4.766 -19.642 1.00 96.25 84 TYR A N 1
ATOM 720 C CA . TYR A 1 84 ? 0.959 -3.845 -20.552 1.00 96.25 84 TYR A CA 1
ATOM 721 C C . TYR A 1 84 ? 1.833 -2.674 -21.010 1.00 96.25 84 TYR A C 1
ATOM 723 O O . TYR A 1 84 ? 1.719 -2.229 -22.150 1.00 96.25 84 TYR A O 1
ATOM 731 N N . SER A 1 85 ? 2.691 -2.132 -20.141 1.00 96.25 85 SER A N 1
ATOM 732 C CA . SER A 1 85 ? 3.591 -1.042 -20.522 1.00 96.25 85 SER A CA 1
ATOM 733 C C . SER A 1 85 ? 4.804 -0.950 -19.594 1.00 96.25 85 SER A C 1
ATOM 735 O O . SER A 1 85 ? 4.748 -0.320 -18.530 1.00 96.25 85 SER A O 1
ATOM 737 N N . PRO A 1 86 ? 5.971 -1.462 -20.029 1.00 94.38 86 PRO A N 1
ATOM 738 C CA . PRO A 1 86 ? 7.224 -1.292 -19.298 1.00 94.38 86 PRO A CA 1
ATOM 739 C C . PRO A 1 86 ? 7.586 0.182 -19.063 1.00 94.38 86 PRO A C 1
ATOM 741 O O . PRO A 1 86 ? 8.179 0.526 -18.037 1.00 94.38 86 PRO A O 1
ATOM 744 N N . LYS A 1 87 ? 7.204 1.069 -19.996 1.00 95.62 87 LYS A N 1
ATOM 745 C CA . LYS A 1 87 ? 7.405 2.521 -19.874 1.00 95.62 87 LYS A CA 1
ATOM 746 C C . LYS A 1 87 ? 6.555 3.105 -18.744 1.00 95.62 87 LYS A C 1
ATOM 748 O O . LYS A 1 87 ? 7.091 3.828 -17.906 1.00 95.62 87 LYS A O 1
ATOM 753 N N . ALA A 1 88 ? 5.269 2.751 -18.679 1.00 95.69 88 ALA A N 1
ATOM 754 C CA . ALA A 1 88 ? 4.391 3.184 -17.593 1.00 95.69 88 ALA A CA 1
ATOM 755 C C . ALA A 1 88 ? 4.881 2.650 -16.242 1.00 95.69 88 ALA A C 1
ATOM 757 O O . ALA A 1 88 ? 4.960 3.402 -15.273 1.00 95.69 88 ALA A O 1
ATOM 758 N N . TYR A 1 89 ? 5.308 1.384 -16.190 1.00 95.69 89 TYR A N 1
ATOM 759 C CA . TYR A 1 89 ? 5.894 0.801 -14.985 1.00 95.69 89 TYR A CA 1
ATOM 760 C C . TYR A 1 89 ? 7.098 1.601 -14.473 1.00 95.69 89 TYR A C 1
ATOM 762 O O . TYR A 1 89 ? 7.174 1.930 -13.289 1.00 95.69 89 TYR A O 1
ATOM 770 N N . ASN A 1 90 ? 8.030 1.941 -15.369 1.00 94.88 90 ASN A N 1
ATOM 771 C CA . ASN A 1 90 ? 9.204 2.743 -15.031 1.00 94.88 90 ASN A CA 1
ATOM 772 C C . ASN A 1 90 ? 8.829 4.105 -14.455 1.00 94.88 90 ASN A C 1
ATOM 774 O O . ASN A 1 90 ? 9.392 4.507 -13.439 1.00 94.88 90 ASN A O 1
ATOM 778 N N . PHE A 1 91 ? 7.861 4.782 -15.070 1.00 96.12 91 PHE A N 1
ATOM 779 C CA . PHE A 1 91 ? 7.369 6.063 -14.584 1.00 96.12 91 PHE A CA 1
ATOM 780 C C . PHE A 1 91 ? 6.762 5.945 -13.179 1.00 96.12 91 PHE A C 1
ATOM 782 O O . PHE A 1 91 ? 7.147 6.677 -12.268 1.00 96.12 91 PHE A O 1
ATOM 789 N N . VAL A 1 92 ? 5.864 4.979 -12.969 1.00 94.38 92 VAL A N 1
ATOM 790 C CA . VAL A 1 92 ? 5.182 4.784 -11.680 1.00 94.38 92 VAL A CA 1
ATOM 791 C C . VAL A 1 92 ? 6.172 4.413 -10.574 1.00 94.38 92 VAL A C 1
ATOM 793 O O . VAL A 1 92 ? 6.059 4.900 -9.450 1.00 94.38 92 VAL A O 1
ATOM 796 N N . ARG A 1 93 ? 7.200 3.620 -10.889 1.00 93.44 93 ARG A N 1
ATOM 797 C CA . ARG A 1 93 ? 8.245 3.213 -9.940 1.00 93.44 93 ARG A CA 1
ATOM 798 C C . ARG A 1 93 ? 9.078 4.382 -9.393 1.00 93.44 93 ARG A C 1
ATOM 800 O O . ARG A 1 93 ? 9.701 4.235 -8.345 1.00 93.44 93 ARG A O 1
ATOM 807 N N . LEU A 1 94 ? 9.083 5.542 -10.057 1.00 92.62 94 LEU A N 1
ATOM 808 C CA . LEU A 1 94 ? 9.710 6.760 -9.524 1.00 92.62 94 LEU A CA 1
ATOM 809 C C . LEU A 1 94 ? 8.917 7.370 -8.362 1.00 92.62 94 LEU A C 1
ATOM 811 O O . LEU A 1 94 ? 9.476 8.122 -7.567 1.00 92.62 94 LEU A O 1
ATOM 815 N N . LYS A 1 95 ? 7.613 7.087 -8.285 1.00 91.38 95 LYS A N 1
ATOM 816 C CA . LYS A 1 95 ? 6.700 7.647 -7.281 1.00 91.38 95 LYS A CA 1
ATOM 817 C C . LYS A 1 95 ? 6.287 6.627 -6.225 1.00 91.38 95 LYS A C 1
ATOM 819 O O . LYS A 1 95 ? 6.032 7.017 -5.092 1.00 91.38 95 LYS A O 1
ATOM 824 N N . LEU A 1 96 ? 6.240 5.346 -6.589 1.00 91.50 96 LEU A N 1
ATOM 825 C CA . LEU A 1 96 ? 5.779 4.259 -5.731 1.00 91.50 96 LEU A CA 1
ATOM 826 C C . LEU A 1 96 ? 6.861 3.201 -5.515 1.00 91.50 96 LEU A C 1
ATOM 828 O O . LEU A 1 96 ? 7.654 2.872 -6.400 1.00 91.50 96 LEU A O 1
ATOM 832 N N . ASN A 1 97 ? 6.849 2.600 -4.331 1.00 93.44 97 ASN A N 1
ATOM 833 C CA . ASN A 1 97 ? 7.670 1.456 -3.993 1.00 93.44 97 ASN A CA 1
ATOM 834 C C . ASN A 1 97 ? 7.140 0.204 -4.704 1.00 93.44 97 ASN A C 1
ATOM 836 O O . ASN A 1 97 ? 6.354 -0.556 -4.147 1.00 93.44 97 ASN A O 1
ATOM 840 N N . LEU A 1 98 ? 7.637 -0.054 -5.914 1.00 93.19 98 LEU A N 1
ATOM 841 C CA . LEU A 1 98 ? 7.344 -1.262 -6.692 1.00 93.19 98 LEU A CA 1
ATOM 842 C C . LEU A 1 98 ? 8.558 -2.207 -6.781 1.00 93.19 98 LEU A C 1
ATOM 844 O O . LEU A 1 98 ? 9.697 -1.753 -6.587 1.00 93.19 98 LEU A O 1
ATOM 848 N N . PRO A 1 99 ? 8.346 -3.511 -7.058 1.00 92.88 99 PRO A N 1
ATOM 849 C CA . PRO A 1 99 ? 9.419 -4.478 -7.285 1.00 92.88 99 PRO A CA 1
ATOM 850 C C . PRO A 1 99 ? 10.467 -4.015 -8.309 1.00 92.88 99 PRO A C 1
ATOM 852 O O . PRO A 1 99 ? 10.254 -3.118 -9.130 1.00 92.88 99 PRO A O 1
ATOM 855 N N . HIS A 1 100 ? 11.654 -4.614 -8.282 1.00 90.69 100 HIS A N 1
ATOM 856 C CA . HIS A 1 100 ? 12.614 -4.376 -9.356 1.00 90.69 100 HIS A CA 1
ATOM 857 C C . HIS A 1 100 ? 12.169 -5.124 -10.621 1.00 90.69 100 HIS A C 1
ATOM 859 O O . HIS A 1 100 ? 11.662 -6.236 -10.520 1.00 90.69 100 HIS A O 1
ATOM 865 N N . GLN A 1 101 ? 12.388 -4.558 -11.810 1.00 85.94 101 GLN A N 1
ATOM 866 C CA . GLN A 1 101 ? 11.961 -5.179 -13.076 1.00 85.94 101 GLN A CA 1
ATOM 867 C C . GLN A 1 101 ? 12.566 -6.568 -13.291 1.00 85.94 101 GLN A C 1
ATOM 869 O O . GLN A 1 101 ? 11.901 -7.469 -13.782 1.00 85.94 101 GLN A O 1
ATOM 874 N N . VAL A 1 102 ? 13.814 -6.760 -12.858 1.00 84.88 102 VAL A N 1
ATOM 875 C CA . VAL A 1 102 ? 14.490 -8.070 -12.889 1.00 84.88 102 VAL A CA 1
ATOM 876 C C . VAL A 1 102 ? 13.732 -9.114 -12.063 1.00 84.88 102 VAL A C 1
ATOM 878 O O . VAL A 1 102 ? 13.719 -10.284 -12.419 1.00 84.88 102 VAL A O 1
ATOM 881 N N . THR A 1 103 ? 13.076 -8.704 -10.976 1.00 84.75 103 THR A N 1
ATOM 882 C CA . THR A 1 103 ? 12.263 -9.592 -10.135 1.00 84.75 103 THR A CA 1
ATOM 883 C C . THR A 1 103 ? 10.933 -9.956 -10.792 1.00 84.75 103 THR A C 1
ATOM 885 O O . THR A 1 103 ? 10.368 -10.974 -10.433 1.00 84.75 103 THR A O 1
ATOM 888 N N . LEU A 1 104 ? 10.441 -9.152 -11.740 1.00 82.88 104 LEU A N 1
ATOM 889 C CA . LEU A 1 104 ? 9.196 -9.422 -12.470 1.00 82.88 104 LEU A CA 1
ATOM 890 C C . LEU A 1 104 ? 9.378 -10.382 -13.653 1.00 82.88 104 LEU A C 1
ATOM 892 O O . LEU A 1 104 ? 8.393 -10.862 -14.197 1.00 82.88 104 LEU A O 1
ATOM 896 N N . ARG A 1 105 ? 10.624 -10.616 -14.082 1.00 71.00 105 ARG A N 1
ATOM 897 C CA . ARG A 1 105 ? 10.970 -11.532 -15.183 1.00 71.00 105 ARG A CA 1
ATOM 898 C C . ARG A 1 105 ? 11.305 -12.951 -14.711 1.00 71.00 105 ARG A C 1
ATOM 900 O O . ARG A 1 105 ? 11.628 -13.789 -15.546 1.00 71.00 105 ARG A O 1
ATOM 907 N N . LYS A 1 106 ? 11.317 -13.174 -13.396 1.00 56.72 106 LYS A N 1
ATOM 908 C CA . LYS A 1 106 ? 11.521 -14.477 -12.759 1.00 56.72 106 LYS A CA 1
ATOM 909 C C . LYS A 1 106 ? 10.173 -15.061 -12.384 1.00 56.72 106 LYS A C 1
ATOM 911 O O . LYS A 1 106 ? 10.050 -16.293 -12.497 1.00 56.72 106 LYS A O 1
#